Protein AF-A0A2G6NUD9-F1 (afdb_monomer_lite)

Foldseek 3Di:
DDDDDAPDDDDAPDWDWDAQAPPPAIWIQGQCQWTAGPVPRDTPTGDRARFPDWDWDDPPPPRHTWIWTAGDPDGDIWIQNSNVRDIDDDD

Sequence (91 aa):
MKEYTSINDFQASLMRCGDVDGDGRNEIVLNSGKIVDAQTGSVEWEEEALFTYLELLDIDGDGILEVITENGLAGPLKVYDMDYGNEVRFQ

pLDDT: mean 89.08, std 9.68, range [52.16, 98.06]

Structure (mmCIF, N/CA/C/O backbone):
data_AF-A0A2G6NUD9-F1
#
_entry.id   AF-A0A2G6NUD9-F1
#
loop_
_atom_site.group_PDB
_atom_site.id
_atom_site.type_symbol
_atom_site.label_atom_id
_atom_site.label_alt_id
_atom_site.label_comp_id
_atom_site.label_asym_id
_atom_site.label_entity_id
_atom_site.label_seq_id
_atom_site.pdbx_PDB_ins_code
_atom_site.Cartn_x
_atom_site.Cartn_y
_atom_site.Cartn_z
_atom_site.occupancy
_atom_site.B_iso_or_equiv
_atom_site.auth_seq_id
_atom_site.auth_comp_id
_atom_site.auth_asym_id
_atom_site.auth_atom_id
_atom_site.pdbx_PDB_model_num
ATOM 1 N N . MET A 1 1 ? -19.453 20.459 8.050 1.00 78.38 1 MET A N 1
ATOM 2 C CA . MET A 1 1 ? -18.350 19.696 7.435 1.00 78.38 1 MET A CA 1
ATOM 3 C C . MET A 1 1 ? -17.403 19.304 8.553 1.00 78.38 1 MET A C 1
ATOM 5 O O . MET A 1 1 ? -17.180 20.142 9.419 1.00 78.38 1 MET A O 1
ATOM 9 N N . LYS A 1 2 ? -16.949 18.051 8.603 1.00 84.19 2 LYS A N 1
ATOM 10 C CA . LYS A 1 2 ? -15.860 17.637 9.493 1.00 84.19 2 LYS A CA 1
ATOM 11 C C . LYS A 1 2 ? -14.643 17.395 8.616 1.00 84.19 2 LYS A C 1
ATOM 13 O O . LYS A 1 2 ? -14.786 16.791 7.558 1.00 84.19 2 LYS A O 1
ATOM 18 N N . GLU A 1 3 ? -13.508 17.907 9.049 1.00 84.25 3 GLU A N 1
ATOM 19 C CA . GLU A 1 3 ? -12.214 17.681 8.424 1.00 84.25 3 GLU A CA 1
ATOM 20 C C . GLU A 1 3 ? -11.410 16.796 9.369 1.00 84.25 3 GLU A C 1
ATOM 22 O O . GLU A 1 3 ? -11.464 16.980 10.588 1.00 84.25 3 GLU A O 1
ATOM 27 N N . TYR A 1 4 ? -10.737 15.803 8.804 1.00 80.88 4 TYR A N 1
ATOM 28 C CA . TYR A 1 4 ? -9.872 14.890 9.530 1.00 80.88 4 TYR A CA 1
ATOM 29 C C . TYR A 1 4 ? -8.480 15.014 8.927 1.00 80.88 4 TYR A C 1
ATOM 31 O O . TYR A 1 4 ? -8.327 15.027 7.707 1.00 80.88 4 TYR A O 1
ATOM 39 N N . THR A 1 5 ? -7.479 15.120 9.789 1.00 85.38 5 THR A N 1
ATOM 40 C CA . THR A 1 5 ? -6.072 15.182 9.401 1.00 85.38 5 THR A CA 1
ATOM 41 C C . THR A 1 5 ? -5.341 14.122 10.200 1.00 85.38 5 THR A C 1
ATOM 43 O O . THR A 1 5 ? -5.563 13.995 11.406 1.00 85.38 5 THR A O 1
ATOM 46 N N . SER A 1 6 ? -4.489 13.357 9.525 1.00 83.00 6 SER A N 1
ATOM 47 C CA . SER A 1 6 ? -3.583 12.438 10.203 1.00 83.00 6 SER A CA 1
ATOM 48 C C . SER A 1 6 ? -2.687 13.204 11.182 1.00 83.00 6 SER A C 1
ATOM 50 O O . SER A 1 6 ? -2.280 14.334 10.915 1.00 83.00 6 SER A O 1
ATOM 52 N N . ILE A 1 7 ? -2.356 12.578 12.310 1.00 85.94 7 ILE A N 1
ATOM 53 C CA . ILE A 1 7 ? -1.329 13.082 13.235 1.00 85.94 7 ILE A CA 1
ATOM 54 C C . ILE A 1 7 ? 0.095 12.855 12.706 1.00 85.94 7 ILE A C 1
ATOM 56 O O . ILE A 1 7 ? 1.032 13.495 13.177 1.00 85.94 7 ILE A O 1
ATOM 60 N N . ASN A 1 8 ? 0.244 11.938 11.747 1.00 87.50 8 ASN A N 1
ATOM 61 C CA . ASN A 1 8 ? 1.494 11.602 11.082 1.00 87.50 8 ASN A CA 1
ATOM 62 C C . ASN A 1 8 ? 1.531 12.220 9.684 1.00 87.50 8 ASN A C 1
ATOM 64 O O . ASN A 1 8 ? 0.543 12.150 8.945 1.00 87.50 8 ASN A O 1
ATOM 68 N N . ASP A 1 9 ? 2.692 12.742 9.300 1.00 90.38 9 ASP A N 1
ATOM 69 C CA . ASP A 1 9 ? 2.946 13.166 7.929 1.00 90.38 9 ASP A CA 1
ATOM 70 C C . ASP A 1 9 ? 3.272 11.950 7.060 1.00 90.38 9 ASP A C 1
ATOM 72 O O . ASP A 1 9 ? 4.198 11.187 7.346 1.00 90.38 9 ASP A O 1
ATOM 76 N N . PHE A 1 10 ? 2.546 11.805 5.956 1.00 91.69 10 PHE A N 1
ATOM 77 C CA . PHE A 1 10 ? 2.804 10.773 4.962 1.00 91.69 10 PHE A CA 1
ATOM 78 C C . PHE A 1 10 ? 3.299 11.409 3.667 1.00 91.69 10 PHE A C 1
ATOM 80 O O . PHE A 1 10 ? 2.628 12.249 3.070 1.00 91.69 10 PHE A O 1
ATOM 87 N N . GLN A 1 11 ? 4.488 11.005 3.225 1.00 91.38 11 GLN A N 1
ATOM 88 C CA . GLN A 1 11 ? 5.028 11.405 1.930 1.00 91.38 11 GLN A CA 1
ATOM 89 C C . GLN A 1 11 ? 4.590 10.381 0.886 1.00 91.38 11 GLN A C 1
ATOM 91 O O . GLN A 1 11 ? 4.936 9.205 0.991 1.00 91.38 11 GLN A O 1
ATOM 96 N N . ALA A 1 12 ? 3.818 10.820 -0.103 1.00 93.94 12 ALA A N 1
ATOM 97 C CA . ALA A 1 12 ? 3.365 9.991 -1.211 1.00 93.94 12 ALA A CA 1
ATOM 98 C C . ALA A 1 12 ? 3.023 10.871 -2.416 1.00 93.94 12 ALA A C 1
ATOM 100 O O . ALA A 1 12 ? 2.611 12.023 -2.264 1.00 93.94 12 ALA A O 1
ATOM 101 N N . SER A 1 13 ? 3.182 10.323 -3.616 1.00 94.69 13 SER A N 1
ATOM 102 C CA . SER A 1 13 ? 2.744 10.957 -4.866 1.00 94.69 13 SER A CA 1
ATOM 103 C C . SER A 1 13 ? 1.564 10.233 -5.511 1.00 94.69 13 SER A C 1
ATOM 105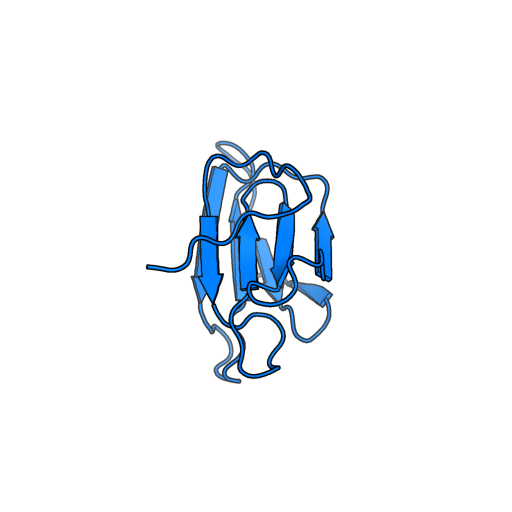 O O . SER A 1 13 ? 0.907 10.802 -6.382 1.00 94.69 13 SER A O 1
ATOM 107 N N . LEU A 1 14 ? 1.279 9.003 -5.077 1.00 95.88 14 LEU A N 1
ATOM 108 C CA . LEU A 1 14 ? 0.139 8.204 -5.506 1.00 95.88 14 LEU A CA 1
ATOM 109 C C . LEU A 1 14 ? -0.515 7.553 -4.286 1.00 95.88 14 LEU A C 1
ATOM 111 O O . LEU A 1 14 ? 0.169 7.129 -3.353 1.00 95.88 14 LEU A O 1
ATOM 115 N N . MET A 1 15 ? -1.842 7.456 -4.334 1.00 96.81 15 MET A N 1
ATOM 116 C CA . MET A 1 15 ? -2.648 6.781 -3.322 1.00 96.81 15 MET A CA 1
ATOM 117 C C . MET A 1 15 ? -3.755 5.942 -3.967 1.00 96.81 15 MET A C 1
ATOM 119 O O . MET A 1 15 ? -4.242 6.267 -5.059 1.00 96.81 15 MET A O 1
ATOM 123 N N . ARG A 1 16 ? -4.160 4.882 -3.270 1.00 98.06 16 ARG A N 1
ATOM 124 C CA . ARG A 1 16 ? -5.377 4.099 -3.516 1.00 98.06 16 ARG A CA 1
ATOM 125 C C . ARG A 1 16 ? -6.108 3.867 -2.195 1.00 98.06 16 ARG A C 1
ATOM 127 O O . ARG A 1 16 ? -5.516 4.035 -1.131 1.00 98.06 16 ARG A O 1
ATOM 134 N N . CYS A 1 17 ? -7.391 3.531 -2.279 1.00 97.69 17 CYS A N 1
ATOM 135 C CA . CYS A 1 17 ? -8.209 3.224 -1.112 1.00 97.69 17 CYS A CA 1
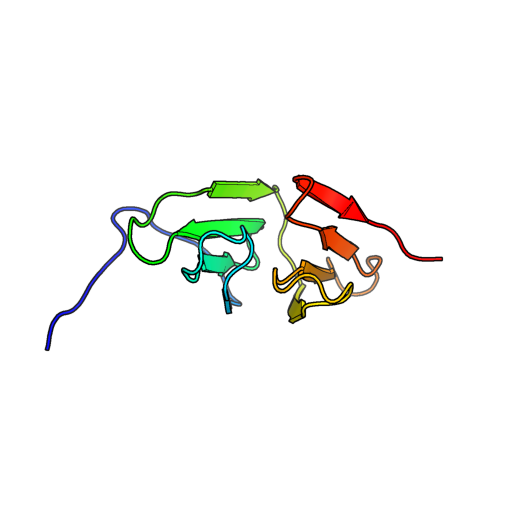ATOM 136 C C . CYS A 1 17 ? -9.045 1.977 -1.366 1.00 97.69 17 CYS A C 1
ATOM 138 O O . CYS A 1 17 ? -9.655 1.874 -2.434 1.00 97.69 17 CYS A O 1
ATOM 140 N N . GLY A 1 18 ? -9.109 1.094 -0.379 1.00 97.62 18 GLY A N 1
ATOM 141 C CA . GLY A 1 18 ? -9.866 -0.148 -0.439 1.00 97.62 18 GLY A CA 1
ATOM 142 C C . GLY A 1 18 ? -9.548 -1.034 0.759 1.00 97.62 18 GLY A C 1
ATOM 143 O O . GLY A 1 18 ? -8.568 -0.760 1.443 1.00 97.62 18 GLY A O 1
ATOM 144 N N . ASP A 1 19 ? -10.405 -2.021 0.993 1.00 96.75 19 ASP A N 1
ATOM 145 C CA . ASP A 1 19 ? -10.243 -3.045 2.027 1.00 96.75 19 ASP A CA 1
ATOM 146 C C . ASP A 1 19 ? -9.155 -4.025 1.588 1.00 96.75 19 ASP A C 1
ATOM 148 O O . ASP A 1 19 ? -9.349 -4.791 0.639 1.00 96.75 19 ASP A O 1
ATOM 152 N N . VAL A 1 20 ? -7.979 -3.904 2.194 1.00 96.06 20 VAL A N 1
ATOM 153 C CA . VAL A 1 20 ? -6.811 -4.734 1.879 1.00 96.06 20 VAL A CA 1
ATOM 154 C C . VAL A 1 20 ? -6.456 -5.674 3.023 1.00 96.06 20 VAL A C 1
ATOM 156 O O . VAL A 1 20 ? -5.521 -6.443 2.871 1.00 96.06 20 VAL A O 1
ATOM 159 N N . ASP A 1 21 ? -7.140 -5.623 4.165 1.00 93.38 21 ASP A N 1
ATOM 160 C CA . ASP A 1 21 ? -6.883 -6.526 5.296 1.00 93.38 21 ASP A CA 1
ATOM 161 C C . ASP A 1 21 ? -8.091 -7.407 5.675 1.00 93.38 21 ASP A C 1
ATOM 163 O O . ASP A 1 21 ? -7.982 -8.288 6.537 1.00 93.38 21 ASP A O 1
ATOM 167 N N . GLY A 1 22 ? -9.227 -7.211 5.003 1.00 93.69 22 GLY A N 1
ATOM 168 C CA . GLY A 1 22 ? -10.437 -8.012 5.122 1.00 93.69 22 GLY A CA 1
ATOM 169 C C . GLY A 1 22 ? -11.303 -7.675 6.333 1.00 93.69 22 GLY A C 1
ATOM 170 O O . GLY A 1 22 ? -12.193 -8.464 6.684 1.00 93.69 22 GLY A O 1
ATOM 171 N N . ASP A 1 23 ? -11.075 -6.546 7.011 1.00 93.94 23 ASP A N 1
ATOM 172 C CA . ASP A 1 23 ? -11.850 -6.161 8.196 1.00 93.94 23 ASP A CA 1
ATOM 173 C C . ASP A 1 23 ? -13.205 -5.486 7.866 1.00 93.94 23 ASP A C 1
ATOM 175 O O . ASP A 1 23 ? -14.041 -5.249 8.758 1.00 93.94 23 ASP A O 1
ATOM 179 N N . GLY A 1 24 ? -13.472 -5.232 6.579 1.00 94.62 24 GLY A N 1
ATOM 180 C CA . GLY A 1 24 ? -14.671 -4.565 6.079 1.00 94.62 24 GLY A CA 1
ATOM 181 C C . GLY A 1 24 ? -14.583 -3.036 6.079 1.00 94.62 24 GLY A C 1
ATOM 182 O O . GLY A 1 24 ? -15.607 -2.362 5.875 1.00 94.62 24 GLY A O 1
ATOM 183 N N . ARG A 1 25 ? -13.412 -2.466 6.360 1.00 94.88 25 ARG A N 1
ATOM 184 C CA . ARG A 1 25 ? -13.098 -1.036 6.276 1.00 94.88 25 ARG A CA 1
ATOM 185 C C . ARG A 1 25 ? -12.055 -0.833 5.189 1.00 94.88 25 ARG A C 1
ATOM 187 O O . ARG A 1 25 ? -11.565 -1.770 4.598 1.00 94.88 25 ARG A O 1
ATOM 194 N N . ASN A 1 26 ? -11.856 0.428 4.823 1.00 96.69 26 ASN A N 1
ATOM 195 C CA . ASN A 1 26 ? -10.904 0.759 3.776 1.00 96.69 26 ASN A CA 1
ATOM 196 C C . ASN A 1 26 ? -9.638 1.322 4.397 1.00 96.69 26 ASN A C 1
ATOM 198 O O . ASN A 1 26 ? -9.708 2.229 5.236 1.00 96.69 26 ASN A O 1
ATOM 202 N N . GLU A 1 27 ? -8.520 0.955 3.796 1.00 97.44 27 GLU A N 1
ATOM 203 C CA . GLU A 1 27 ? -7.215 1.504 4.104 1.00 97.44 27 GLU A CA 1
ATOM 204 C C . GLU A 1 27 ? -6.829 2.527 3.032 1.00 97.44 27 GLU A C 1
ATOM 206 O O . GLU A 1 27 ? -7.418 2.636 1.949 1.00 97.44 27 GLU A O 1
ATOM 211 N N . ILE A 1 28 ? -5.815 3.326 3.343 1.00 97.25 28 ILE A N 1
ATOM 212 C CA . ILE A 1 28 ? -5.127 4.212 2.417 1.00 97.25 28 ILE A CA 1
ATOM 213 C C . ILE A 1 28 ? -3.785 3.569 2.092 1.00 97.25 28 ILE A C 1
ATOM 215 O O . ILE A 1 28 ? -2.885 3.522 2.930 1.00 97.25 28 ILE A O 1
ATOM 219 N N . VAL A 1 29 ? -3.635 3.127 0.848 1.00 97.56 29 VAL A N 1
ATOM 220 C CA . VAL A 1 29 ? -2.397 2.539 0.336 1.00 97.56 29 VAL A CA 1
ATOM 221 C C . VAL A 1 29 ? -1.598 3.620 -0.374 1.00 97.56 29 VAL A C 1
ATOM 223 O O . VAL A 1 29 ? -2.089 4.268 -1.304 1.00 97.56 29 VAL A O 1
ATOM 226 N N . LEU A 1 30 ? -0.364 3.832 0.070 1.00 97.12 30 LEU A N 1
ATOM 227 C CA . LEU A 1 30 ? 0.524 4.875 -0.424 1.00 97.12 30 LEU A CA 1
ATOM 228 C C . LEU A 1 30 ? 1.670 4.273 -1.221 1.00 97.12 30 LEU A C 1
ATOM 230 O O . LEU A 1 30 ? 2.254 3.257 -0.846 1.00 97.12 30 LEU A O 1
ATOM 234 N N . ASN A 1 31 ? 2.083 4.955 -2.289 1.00 95.56 31 ASN A N 1
ATOM 235 C CA . ASN A 1 31 ? 3.213 4.476 -3.080 1.00 95.56 31 ASN A CA 1
ATOM 236 C C . ASN A 1 31 ? 4.570 4.561 -2.375 1.00 95.56 31 ASN A C 1
ATOM 238 O O . ASN A 1 31 ? 5.548 4.075 -2.924 1.00 95.56 31 ASN A O 1
ATOM 242 N N . SER A 1 32 ? 4.636 5.145 -1.180 1.00 94.88 32 SER A N 1
ATOM 243 C CA . SER A 1 32 ? 5.787 5.045 -0.278 1.00 94.88 32 SER A CA 1
ATOM 244 C C . SER A 1 32 ? 5.881 3.706 0.460 1.00 94.88 32 SER A C 1
ATOM 246 O O . SER A 1 32 ? 6.723 3.570 1.341 1.00 94.88 32 SER A O 1
ATOM 248 N N . GLY A 1 33 ? 5.007 2.746 0.139 1.00 93.88 33 GLY A N 1
ATOM 249 C CA . GLY A 1 33 ? 4.995 1.418 0.745 1.00 93.88 33 GLY A CA 1
ATOM 250 C C . GLY A 1 33 ? 4.224 1.333 2.057 1.00 93.88 33 GLY A C 1
ATOM 251 O O . GLY A 1 33 ? 4.257 0.290 2.690 1.00 93.88 33 GLY A O 1
ATOM 252 N N . LYS A 1 34 ? 3.527 2.396 2.476 1.00 95.38 34 LYS A N 1
ATOM 253 C CA . LYS A 1 34 ? 2.712 2.406 3.700 1.00 95.38 34 LYS A CA 1
ATOM 254 C C . LYS A 1 34 ? 1.246 2.103 3.403 1.00 95.38 34 LYS A C 1
ATOM 256 O O . LYS A 1 34 ? 0.683 2.669 2.464 1.00 95.38 34 LYS A O 1
ATOM 261 N N . ILE A 1 35 ? 0.632 1.297 4.262 1.00 95.94 35 ILE A N 1
ATOM 262 C CA . ILE A 1 35 ? -0.816 1.061 4.323 1.00 95.94 35 ILE A CA 1
ATOM 263 C C . ILE A 1 35 ? -1.320 1.610 5.656 1.00 95.94 35 ILE A C 1
ATOM 265 O O . ILE A 1 35 ? -0.726 1.348 6.705 1.00 95.94 35 ILE A O 1
ATOM 269 N N . VAL A 1 36 ? -2.356 2.445 5.594 1.00 96.06 36 VAL A N 1
ATOM 270 C CA . VAL A 1 36 ? -2.857 3.216 6.735 1.00 96.06 36 VAL A CA 1
ATOM 271 C C . VAL A 1 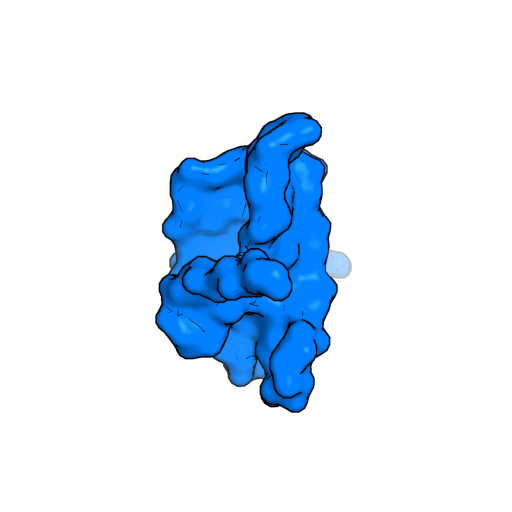36 ? -4.355 2.997 6.900 1.00 96.06 36 VAL A C 1
ATOM 273 O O . VAL A 1 36 ? -5.109 3.335 5.993 1.00 96.06 36 VAL A O 1
ATOM 276 N N . ASP A 1 37 ? -4.792 2.562 8.076 1.00 94.56 37 ASP A N 1
ATOM 277 C CA . ASP A 1 37 ? -6.210 2.498 8.446 1.00 94.56 37 ASP A CA 1
ATOM 278 C C . ASP A 1 37 ? -6.855 3.885 8.265 1.00 94.56 37 ASP A C 1
ATOM 280 O O . ASP A 1 37 ? -6.435 4.873 8.886 1.00 94.56 37 ASP A O 1
ATOM 284 N N . ALA A 1 38 ? -7.889 3.995 7.424 1.00 93.06 38 ALA A N 1
ATOM 285 C CA . ALA A 1 38 ? -8.495 5.293 7.121 1.00 93.06 38 ALA A CA 1
ATOM 286 C C . ALA A 1 38 ? -9.312 5.883 8.287 1.00 93.06 38 ALA A C 1
ATOM 288 O O . ALA A 1 38 ? -9.607 7.083 8.301 1.00 93.06 38 ALA A O 1
ATOM 289 N N . GLN A 1 39 ? -9.712 5.063 9.257 1.00 90.69 39 GLN A N 1
ATOM 290 C CA . GLN A 1 39 ? -10.479 5.462 10.430 1.00 90.69 39 GLN A CA 1
ATOM 291 C C . GLN A 1 39 ? -9.583 5.831 11.615 1.00 90.69 39 GLN A C 1
ATOM 293 O O . GLN A 1 39 ? -9.883 6.807 12.313 1.00 90.69 39 GLN A O 1
ATOM 298 N N . THR A 1 40 ? -8.521 5.065 11.865 1.00 91.00 40 THR A N 1
ATOM 299 C CA . THR A 1 40 ? -7.629 5.276 13.015 1.00 91.00 40 THR A CA 1
ATOM 300 C C . THR A 1 40 ? -6.373 6.070 12.662 1.00 91.00 40 THR A C 1
ATOM 302 O O . THR A 1 40 ? -5.82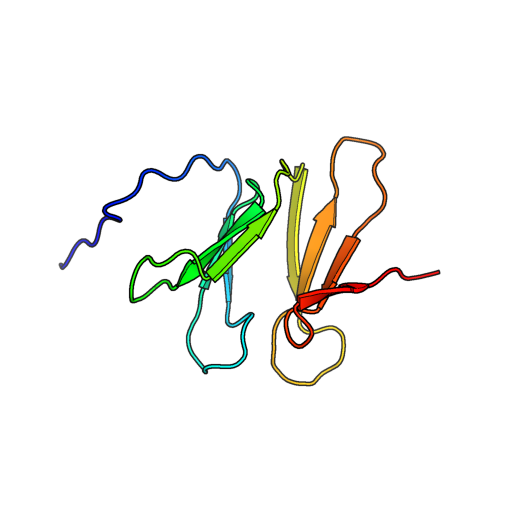4 6.748 13.532 1.00 91.00 40 THR A O 1
ATOM 305 N N . GLY A 1 41 ? -5.937 6.048 11.399 1.00 91.50 41 GLY A N 1
ATOM 306 C CA . GLY A 1 41 ? -4.679 6.651 10.949 1.00 91.50 41 GLY A CA 1
ATOM 307 C C . GLY A 1 41 ? -3.433 5.854 11.353 1.00 91.50 41 GLY A C 1
ATOM 308 O O . GLY A 1 41 ? -2.314 6.368 11.248 1.00 91.50 41 GLY A O 1
ATOM 309 N N . SER A 1 42 ? -3.621 4.632 11.856 1.00 91.94 42 SER A N 1
ATOM 310 C CA . SER A 1 42 ? -2.551 3.700 12.212 1.00 91.94 42 SER A CA 1
ATOM 311 C C . SER A 1 42 ? -1.895 3.142 10.954 1.00 91.94 42 SER A C 1
ATOM 313 O O . SER A 1 42 ? -2.581 2.853 9.984 1.00 91.94 42 SER A O 1
ATOM 315 N N . VAL A 1 43 ? -0.570 2.978 10.966 1.00 94.19 43 VAL A N 1
ATOM 316 C CA . VAL A 1 43 ? 0.123 2.225 9.908 1.00 94.19 43 VAL A CA 1
ATOM 317 C C . VAL A 1 43 ? 0.002 0.742 10.231 1.00 94.19 43 VAL A C 1
ATOM 319 O O . VAL A 1 43 ? 0.437 0.321 11.304 1.00 94.19 43 VAL A O 1
ATOM 322 N N . GLU A 1 44 ? -0.563 -0.025 9.309 1.00 92.69 44 GLU A N 1
ATOM 323 C CA . GLU A 1 44 ? -0.807 -1.465 9.475 1.00 92.69 44 GLU A CA 1
ATOM 324 C C . GLU A 1 44 ? 0.244 -2.305 8.757 1.00 92.69 44 GLU A C 1
ATOM 326 O O . GLU A 1 44 ? 0.603 -3.390 9.215 1.00 92.69 44 GLU A O 1
ATOM 331 N N . TRP A 1 45 ? 0.819 -1.756 7.686 1.00 93.38 45 TRP A N 1
ATOM 332 C CA . TRP A 1 45 ? 1.903 -2.380 6.943 1.00 93.38 45 TRP A CA 1
ATOM 333 C C . TRP A 1 45 ? 2.849 -1.337 6.342 1.00 93.38 45 TRP A C 1
ATOM 335 O O . TRP A 1 45 ? 2.447 -0.215 6.011 1.00 93.38 45 TRP A O 1
ATOM 345 N N . GLU A 1 46 ? 4.123 -1.706 6.212 1.00 92.81 46 GLU A N 1
ATOM 346 C CA . GLU A 1 46 ? 5.158 -0.862 5.622 1.00 92.81 46 GLU A CA 1
ATOM 347 C C . GLU A 1 46 ? 6.242 -1.690 4.917 1.00 92.81 46 GLU A C 1
ATOM 349 O O . GLU A 1 46 ? 6.808 -2.617 5.497 1.00 92.81 46 GLU A O 1
ATOM 354 N N . GLU A 1 47 ? 6.594 -1.279 3.699 1.00 89.00 47 GLU A N 1
ATOM 355 C CA . GLU A 1 47 ? 7.817 -1.675 2.996 1.00 89.00 47 GLU A CA 1
ATOM 356 C C . GLU A 1 47 ? 8.628 -0.432 2.615 1.00 89.00 47 GLU A C 1
ATOM 358 O O . GLU A 1 47 ? 8.077 0.585 2.195 1.00 89.00 47 GLU A O 1
ATOM 363 N N . GLU A 1 48 ? 9.957 -0.512 2.706 1.00 85.06 48 GLU A N 1
ATOM 364 C CA . GLU A 1 48 ? 10.844 0.542 2.203 1.00 85.06 48 GLU A CA 1
ATOM 365 C C . GLU A 1 48 ? 10.892 0.526 0.663 1.00 85.06 48 GLU A C 1
ATOM 367 O O . GLU A 1 48 ? 11.828 0.010 0.046 1.00 85.06 48 GLU A O 1
ATOM 372 N N . ALA A 1 49 ? 9.875 1.104 0.025 1.00 83.12 49 ALA A N 1
ATOM 373 C CA . ALA A 1 49 ? 9.769 1.196 -1.426 1.00 83.12 49 ALA A CA 1
ATOM 374 C C . ALA A 1 49 ? 9.149 2.524 -1.884 1.00 83.12 49 ALA A C 1
ATOM 376 O O . ALA A 1 49 ? 8.416 3.185 -1.156 1.00 83.12 49 ALA A O 1
ATOM 377 N N . LEU A 1 50 ? 9.441 2.919 -3.127 1.00 89.19 50 LEU A N 1
ATOM 378 C CA . LEU A 1 50 ? 8.734 4.005 -3.803 1.00 89.19 50 LEU A CA 1
ATOM 379 C C . LEU A 1 50 ? 8.197 3.500 -5.139 1.00 89.19 50 LEU A C 1
ATOM 381 O O . LEU A 1 50 ? 8.903 3.475 -6.149 1.00 89.19 50 LEU A O 1
ATOM 385 N N . PHE A 1 51 ? 6.942 3.071 -5.133 1.00 92.12 51 PHE A N 1
ATOM 386 C CA . PHE A 1 51 ? 6.297 2.503 -6.304 1.00 92.12 51 PHE A CA 1
ATOM 387 C C . PHE A 1 51 ? 5.993 3.592 -7.338 1.00 92.12 51 PHE A C 1
ATOM 389 O O . PHE A 1 51 ? 5.511 4.685 -7.021 1.00 92.12 51 PHE A O 1
ATOM 396 N N . THR A 1 52 ? 6.298 3.292 -8.600 1.00 93.50 52 THR A N 1
ATOM 397 C CA . THR A 1 52 ? 5.977 4.163 -9.741 1.00 93.50 52 THR A CA 1
ATOM 398 C C . THR A 1 52 ? 4.548 3.923 -10.224 1.00 93.50 52 THR A C 1
ATOM 400 O O . THR A 1 52 ? 3.892 4.860 -10.674 1.00 93.50 52 THR A O 1
ATOM 403 N N .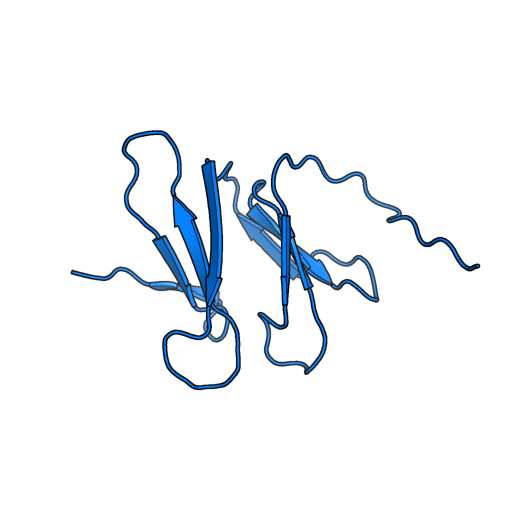 TYR A 1 53 ? 4.051 2.696 -10.055 1.00 92.75 53 TYR A N 1
ATOM 404 C CA . TYR A 1 53 ? 2.660 2.318 -10.283 1.00 92.75 53 TYR A CA 1
ATOM 405 C C . TYR A 1 53 ? 2.085 1.651 -9.035 1.00 92.75 53 TYR A C 1
ATOM 407 O O . TYR A 1 53 ? 2.799 0.949 -8.320 1.00 92.75 53 TYR A O 1
ATOM 415 N N . LEU A 1 54 ? 0.805 1.912 -8.782 1.00 95.56 54 LEU A N 1
ATOM 416 C CA . LEU A 1 54 ? 0.047 1.405 -7.644 1.00 95.56 54 LEU A CA 1
ATOM 417 C C . LEU A 1 54 ? -1.410 1.216 -8.073 1.00 95.56 54 LEU A C 1
ATOM 419 O O . LEU A 1 54 ? -2.035 2.190 -8.502 1.00 95.56 54 LEU A O 1
ATOM 423 N N . GLU A 1 55 ? -1.938 0.005 -7.926 1.00 96.88 55 GLU A N 1
ATOM 424 C CA . GLU A 1 55 ? -3.346 -0.333 -8.154 1.00 96.88 55 GLU A CA 1
ATOM 425 C C . GLU A 1 55 ? -3.825 -1.361 -7.121 1.00 96.88 55 GLU A C 1
ATOM 427 O O . GLU A 1 55 ? -3.000 -2.052 -6.527 1.00 96.88 55 GLU A O 1
ATOM 432 N N . LEU A 1 56 ? -5.142 -1.441 -6.910 1.00 97.19 56 LEU A N 1
ATOM 433 C CA . LEU A 1 56 ? -5.777 -2.438 -6.045 1.00 97.19 56 LEU A CA 1
ATOM 434 C C . LEU A 1 56 ? -6.752 -3.277 -6.867 1.00 97.19 56 LEU A C 1
ATOM 436 O O . LEU A 1 56 ? -7.534 -2.718 -7.645 1.00 97.19 56 LEU A O 1
ATOM 440 N N . LEU A 1 57 ? -6.707 -4.593 -6.706 1.00 96.44 57 LEU A N 1
ATOM 441 C CA . LEU A 1 57 ? -7.609 -5.516 -7.386 1.00 96.44 57 LEU A CA 1
ATOM 442 C C . LEU A 1 57 ? -7.675 -6.816 -6.599 1.00 96.44 57 LEU A C 1
ATOM 444 O O . LEU A 1 57 ? -6.619 -7.355 -6.325 1.00 96.44 57 LEU A O 1
ATOM 448 N N . ASP A 1 58 ? -8.891 -7.298 -6.351 1.00 95.62 58 ASP A N 1
ATOM 449 C CA . ASP A 1 58 ? -9.183 -8.655 -5.875 1.00 95.62 58 ASP A CA 1
ATOM 450 C C . ASP A 1 58 ? -8.908 -9.643 -7.025 1.00 95.62 58 ASP A C 1
ATOM 452 O O . ASP A 1 58 ? -9.663 -9.713 -8.008 1.00 95.62 58 ASP A O 1
ATOM 456 N N . ILE A 1 59 ? -7.747 -10.293 -6.979 1.00 93.94 59 ILE A N 1
ATOM 457 C CA . ILE A 1 59 ? -7.230 -11.176 -8.029 1.00 93.94 59 ILE A CA 1
ATOM 458 C C . ILE A 1 59 ? -7.719 -12.607 -7.826 1.00 93.94 59 ILE A C 1
ATOM 460 O O . ILE A 1 59 ? -7.985 -13.298 -8.821 1.00 93.94 59 ILE A O 1
ATOM 464 N N . ASP A 1 60 ? -7.808 -13.066 -6.581 1.00 91.88 60 ASP A N 1
ATOM 465 C CA . ASP A 1 60 ? -8.118 -14.456 -6.261 1.00 91.88 60 ASP A CA 1
ATOM 466 C C . ASP A 1 60 ? -9.601 -14.713 -5.911 1.00 91.88 60 ASP A C 1
ATOM 468 O O . ASP A 1 60 ? -10.062 -15.861 -5.974 1.00 91.88 60 ASP A O 1
ATOM 472 N N . GLY A 1 61 ? -10.386 -13.650 -5.725 1.00 94.50 61 GLY A N 1
ATOM 473 C CA . GLY A 1 61 ? -11.834 -13.671 -5.565 1.00 94.50 61 GLY A CA 1
ATOM 474 C C . GLY A 1 61 ? -12.303 -13.897 -4.132 1.00 94.50 61 GLY A C 1
ATOM 475 O O . GLY A 1 61 ? -13.439 -14.363 -3.950 1.00 94.50 61 GLY A O 1
ATOM 476 N N . ASP A 1 62 ? -11.459 -13.644 -3.135 1.00 92.62 62 ASP A N 1
ATOM 477 C CA . ASP A 1 62 ? -11.791 -13.835 -1.725 1.00 92.62 62 ASP A CA 1
ATOM 478 C C . ASP A 1 62 ? -12.489 -12.610 -1.085 1.00 92.62 62 ASP A C 1
ATOM 480 O O . ASP A 1 62 ? -13.180 -12.741 -0.066 1.00 92.62 62 ASP A O 1
ATOM 484 N N . GLY A 1 63 ? -12.441 -11.462 -1.769 1.00 93.75 63 GLY A N 1
ATOM 485 C CA . GLY A 1 63 ? -13.054 -10.202 -1.359 1.00 93.75 63 GLY A CA 1
ATOM 486 C C . GLY A 1 63 ? -12.109 -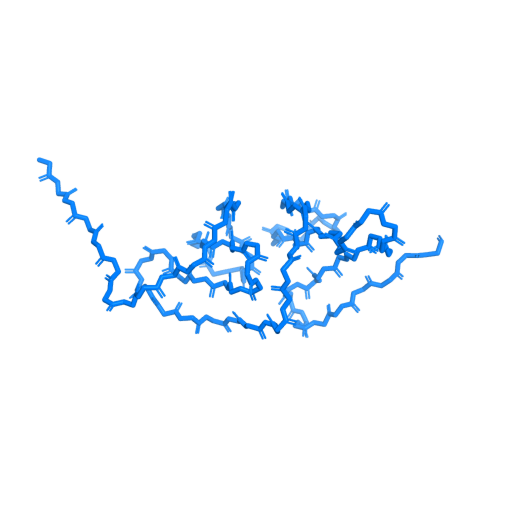9.231 -0.648 1.00 93.75 63 GLY A C 1
ATOM 487 O O . GLY A 1 63 ? -12.573 -8.150 -0.275 1.00 93.75 63 GLY A O 1
ATOM 488 N N . ILE A 1 64 ? -10.833 -9.583 -0.497 1.00 94.44 64 ILE A N 1
ATOM 489 C CA . ILE A 1 64 ? -9.747 -8.737 -0.005 1.00 94.44 64 ILE A CA 1
ATOM 490 C C . ILE A 1 64 ? -8.957 -8.236 -1.221 1.00 94.44 64 ILE A C 1
ATOM 492 O O . ILE A 1 64 ? -8.723 -8.953 -2.188 1.00 94.44 64 ILE A O 1
ATOM 496 N N . LEU A 1 65 ? -8.610 -6.948 -1.250 1.00 96.81 65 LEU A N 1
ATOM 497 C CA . LEU A 1 65 ? -7.901 -6.376 -2.396 1.00 96.81 65 LEU A CA 1
ATOM 498 C C . LEU A 1 65 ? -6.387 -6.588 -2.281 1.00 96.81 65 LEU A C 1
ATOM 500 O O . LEU A 1 65 ? -5.761 -6.089 -1.344 1.00 96.81 65 LEU A O 1
ATOM 504 N N . GLU A 1 66 ? -5.756 -7.168 -3.304 1.00 95.62 66 GLU A N 1
ATOM 505 C CA . GLU A 1 66 ? -4.296 -7.201 -3.387 1.00 95.62 66 GLU A CA 1
ATOM 506 C C . GLU A 1 66 ? -3.689 -5.883 -3.878 1.00 95.62 66 GLU A C 1
ATOM 508 O O . GLU A 1 66 ? -4.258 -5.136 -4.687 1.00 95.62 66 GLU A O 1
ATOM 513 N N . VAL A 1 67 ? -2.456 -5.619 -3.430 1.00 95.31 67 VAL A N 1
ATOM 514 C CA . VAL A 1 67 ? -1.697 -4.427 -3.820 1.00 95.31 67 VAL A CA 1
ATOM 515 C C . VAL A 1 67 ? -0.792 -4.746 -5.004 1.00 95.31 67 VAL A C 1
ATOM 517 O O . VAL A 1 67 ? 0.191 -5.475 -4.882 1.00 95.31 67 VAL A O 1
ATOM 520 N N . ILE A 1 68 ? -1.082 -4.149 -6.158 1.00 94.81 68 ILE A N 1
ATOM 521 C CA . ILE A 1 68 ? -0.302 -4.313 -7.387 1.00 94.81 68 ILE A CA 1
ATOM 522 C C . ILE A 1 68 ? 0.658 -3.137 -7.531 1.00 94.81 68 ILE A C 1
ATOM 524 O O . ILE A 1 68 ? 0.235 -1.977 -7.583 1.00 94.81 68 ILE A O 1
ATOM 528 N N . THR A 1 69 ? 1.955 -3.420 -7.646 1.00 93.81 69 THR A N 1
ATOM 529 C CA . THR A 1 69 ? 2.985 -2.381 -7.737 1.00 93.81 69 THR A CA 1
ATOM 530 C C . THR A 1 69 ? 4.036 -2.665 -8.799 1.00 93.81 69 THR A C 1
ATOM 532 O O . THR A 1 69 ? 4.279 -3.798 -9.212 1.00 93.81 69 THR A O 1
ATOM 535 N N . GLU A 1 70 ? 4.703 -1.601 -9.232 1.00 92.00 70 GLU A N 1
ATOM 536 C CA . GLU A 1 70 ? 5.928 -1.675 -10.025 1.00 92.00 70 GLU A CA 1
ATOM 537 C C . GLU A 1 70 ? 6.907 -0.617 -9.502 1.00 92.00 70 GLU A C 1
ATOM 539 O O . GLU A 1 70 ? 6.534 0.538 -9.252 1.00 92.00 70 GLU A O 1
ATOM 544 N N . ASN A 1 71 ? 8.172 -1.005 -9.323 1.00 86.50 71 ASN A N 1
ATOM 545 C CA . ASN A 1 71 ? 9.232 -0.116 -8.851 1.00 86.50 71 ASN A CA 1
ATOM 546 C C . ASN A 1 71 ? 10.195 0.247 -9.995 1.00 86.50 71 ASN A C 1
ATOM 548 O O . ASN A 1 71 ? 10.958 -0.594 -10.473 1.00 86.50 71 ASN A O 1
ATOM 552 N N . GLY A 1 72 ? 10.184 1.519 -10.404 1.00 79.44 72 GLY A N 1
ATOM 553 C CA . GLY A 1 72 ? 11.032 2.046 -11.473 1.00 79.44 72 GLY A CA 1
ATOM 554 C C . GLY A 1 72 ? 10.538 1.688 -12.877 1.00 79.44 72 GLY A C 1
ATOM 555 O O . GLY A 1 72 ? 9.525 1.032 -13.047 1.00 79.44 72 GLY A O 1
ATOM 556 N N . LEU A 1 73 ? 11.270 2.131 -13.906 1.00 69.44 73 LEU A N 1
ATOM 557 C CA . LEU A 1 73 ? 10.873 1.990 -15.321 1.00 69.44 73 LEU A CA 1
ATOM 558 C C . LEU A 1 73 ? 11.054 0.571 -15.907 1.00 69.44 73 LEU A C 1
ATOM 560 O O . LEU A 1 73 ? 10.787 0.370 -17.090 1.00 69.44 73 LEU A O 1
ATOM 564 N N . ALA A 1 74 ? 11.612 -0.369 -15.138 1.00 73.88 74 ALA A N 1
ATOM 565 C CA . ALA A 1 74 ? 11.933 -1.727 -15.595 1.00 73.88 74 ALA A CA 1
ATOM 566 C C . ALA A 1 74 ? 11.930 -2.765 -14.454 1.00 73.88 74 ALA A C 1
ATOM 568 O O . ALA A 1 74 ? 12.572 -3.813 -14.567 1.00 73.88 74 ALA A O 1
ATOM 569 N N . GLY A 1 75 ? 11.286 -2.452 -13.325 1.00 80.25 75 GLY A N 1
ATOM 570 C CA . GLY A 1 75 ? 11.124 -3.409 -12.234 1.00 80.25 75 GLY A CA 1
ATOM 571 C C . GLY A 1 75 ? 10.099 -4.483 -12.599 1.00 80.25 75 GLY A C 1
ATOM 572 O O . GLY A 1 75 ? 9.265 -4.262 -13.476 1.00 80.25 75 GLY A O 1
ATOM 573 N N . PRO A 1 76 ? 10.139 -5.663 -11.961 1.00 86.50 76 PRO A N 1
ATOM 574 C CA . PRO A 1 76 ? 9.047 -6.610 -12.113 1.00 86.50 76 PRO A CA 1
ATOM 575 C C . PRO A 1 76 ? 7.758 -6.015 -11.535 1.00 86.50 76 PRO A C 1
ATOM 577 O O . PRO A 1 76 ? 7.794 -5.309 -10.523 1.00 86.50 76 PRO A O 1
ATOM 580 N N . LEU A 1 77 ? 6.630 -6.364 -12.153 1.00 89.25 77 LEU A N 1
ATOM 581 C CA . LEU A 1 77 ? 5.328 -6.256 -11.508 1.00 89.25 77 LEU A CA 1
ATOM 582 C C . LEU A 1 77 ? 5.348 -7.133 -10.251 1.00 89.25 77 LEU A C 1
ATOM 584 O O . LEU A 1 77 ? 5.744 -8.301 -10.315 1.00 89.25 77 LEU A O 1
ATOM 588 N N . LYS A 1 78 ? 4.925 -6.569 -9.128 1.00 90.62 78 LYS A N 1
ATOM 589 C CA . LYS A 1 78 ? 4.723 -7.285 -7.874 1.00 90.62 78 LYS A CA 1
ATOM 590 C C . LYS A 1 78 ? 3.264 -7.213 -7.477 1.00 90.62 78 LYS A C 1
ATOM 592 O O . LYS A 1 78 ? 2.600 -6.209 -7.732 1.00 90.62 78 LYS A O 1
ATOM 597 N N . VAL A 1 79 ? 2.801 -8.265 -6.824 1.00 92.44 79 VAL A N 1
ATOM 598 C CA . VAL A 1 79 ? 1.496 -8.290 -6.178 1.00 92.44 79 VAL A CA 1
ATOM 599 C C . VAL A 1 79 ? 1.697 -8.748 -4.750 1.00 92.44 79 VAL A C 1
ATOM 601 O O . VAL A 1 79 ? 2.394 -9.733 -4.496 1.00 92.44 79 VAL A O 1
ATOM 604 N N . TYR A 1 80 ? 1.138 -7.981 -3.830 1.00 91.38 80 TYR A N 1
ATOM 605 C CA . TYR A 1 80 ? 1.137 -8.289 -2.415 1.00 91.38 80 TYR A CA 1
ATOM 606 C C . TYR A 1 80 ? -0.243 -8.809 -2.079 1.00 91.38 80 TYR A C 1
ATOM 608 O O . TYR A 1 80 ? -1.222 -8.066 -2.143 1.00 91.38 80 TYR A O 1
ATOM 616 N N . ASP A 1 81 ? -0.266 -10.096 -1.774 1.00 90.25 81 ASP A N 1
ATOM 617 C CA . ASP A 1 81 ? -1.407 -10.757 -1.180 1.00 90.25 81 ASP A CA 1
ATOM 618 C C . ASP A 1 81 ? -1.369 -10.426 0.315 1.00 90.25 81 ASP A C 1
ATOM 620 O O . ASP A 1 81 ? -0.422 -10.764 1.049 1.00 90.25 81 ASP A O 1
ATOM 624 N N . MET A 1 82 ? -2.353 -9.634 0.717 1.00 84.81 82 MET A N 1
ATOM 625 C CA . MET A 1 82 ? -2.387 -9.023 2.032 1.00 84.81 82 MET A CA 1
ATOM 626 C C . MET A 1 82 ? -2.966 -9.962 3.093 1.00 84.81 82 MET A C 1
ATOM 628 O O . MET A 1 82 ? -2.662 -9.777 4.272 1.00 84.81 82 MET A O 1
ATOM 632 N N . ASP A 1 83 ? -3.633 -11.043 2.688 1.00 79.56 83 ASP A N 1
ATOM 633 C CA . ASP A 1 83 ? -4.170 -12.074 3.581 1.00 79.56 83 ASP A CA 1
ATOM 634 C C . ASP A 1 83 ? -3.049 -12.784 4.335 1.00 79.56 83 ASP A C 1
ATOM 636 O O . ASP A 1 83 ? -3.145 -13.116 5.522 1.00 79.56 83 ASP A O 1
ATOM 640 N N . TYR A 1 84 ? -1.948 -13.031 3.620 1.00 65.69 84 TYR A N 1
ATOM 641 C CA . TYR A 1 84 ? -0.791 -13.750 4.140 1.00 65.69 84 TYR A CA 1
ATOM 642 C C . TYR A 1 84 ? 0.369 -12.819 4.500 1.00 65.69 84 TYR A C 1
ATOM 644 O O . TYR A 1 84 ? 1.382 -13.301 5.017 1.00 65.69 84 TYR A O 1
ATOM 652 N N . GLY A 1 85 ? 0.258 -11.517 4.216 1.00 61.31 85 GLY A N 1
ATOM 653 C CA . GLY A 1 85 ? 1.318 -10.528 4.423 1.00 61.31 85 GLY A CA 1
ATOM 654 C C . GLY A 1 85 ? 2.598 -10.823 3.630 1.00 61.31 85 GLY A C 1
ATOM 655 O O . GLY A 1 85 ? 3.694 -10.521 4.109 1.00 61.31 85 GLY A O 1
ATOM 656 N N . ASN A 1 86 ? 2.491 -11.463 2.457 1.00 63.72 86 ASN A N 1
ATOM 657 C CA . ASN A 1 86 ? 3.637 -11.891 1.647 1.00 63.72 86 ASN A CA 1
ATOM 658 C C . ASN A 1 86 ? 3.508 -11.465 0.170 1.00 63.72 86 ASN A C 1
ATOM 660 O O . ASN A 1 86 ? 2.426 -11.411 -0.400 1.00 63.72 86 ASN A O 1
ATOM 664 N N . GLU A 1 87 ? 4.652 -11.213 -0.477 1.00 70.06 87 GLU A N 1
ATOM 665 C CA . GLU A 1 87 ? 4.739 -10.975 -1.928 1.00 70.06 87 GLU A CA 1
ATOM 666 C C . GLU A 1 87 ? 4.457 -12.274 -2.704 1.00 70.06 87 GLU A C 1
ATOM 668 O O . GLU A 1 87 ? 5.122 -13.293 -2.485 1.00 70.06 87 GLU A O 1
ATOM 673 N N . VAL A 1 88 ? 3.548 -12.215 -3.680 1.00 70.69 88 VAL A N 1
ATOM 674 C CA . VAL A 1 88 ? 3.295 -13.289 -4.647 1.00 70.69 88 VAL A CA 1
ATOM 675 C C . VAL A 1 88 ? 3.924 -12.922 -5.993 1.00 70.69 88 VAL A C 1
ATOM 677 O O . VAL A 1 88 ? 3.801 -11.804 -6.495 1.00 70.69 88 VAL A O 1
ATOM 680 N N . ARG A 1 89 ? 4.628 -13.883 -6.606 1.00 64.75 89 ARG A N 1
ATOM 681 C CA . ARG A 1 89 ? 5.225 -13.737 -7.943 1.00 64.75 89 ARG A CA 1
ATOM 682 C C . ARG A 1 89 ? 4.503 -14.622 -8.944 1.00 64.75 89 ARG A C 1
ATOM 684 O O . ARG A 1 89 ? 4.464 -15.838 -8.767 1.00 64.75 89 ARG A O 1
ATOM 691 N N . PHE A 1 90 ? 4.024 -14.028 -10.029 1.00 63.34 90 PHE A N 1
ATOM 692 C CA . PHE A 1 90 ? 3.478 -14.765 -11.169 1.00 63.34 90 PHE A CA 1
ATOM 693 C C . PHE A 1 90 ? 4.596 -15.108 -12.173 1.00 63.34 90 PHE A C 1
ATOM 695 O O . PHE A 1 90 ? 5.542 -14.332 -12.331 1.00 63.34 90 PHE A O 1
ATOM 702 N N . GLN A 1 91 ? 4.509 -16.277 -12.820 1.00 52.16 91 GLN A N 1
ATOM 703 C CA . GLN A 1 91 ? 5.367 -16.691 -13.947 1.00 52.16 91 GLN A CA 1
ATOM 704 C C . GLN A 1 91 ? 4.602 -16.632 -15.264 1.00 52.16 91 GLN A C 1
ATOM 706 O O . GLN A 1 91 ? 3.409 -17.008 -15.256 1.00 52.16 91 GLN A O 1
#

Secondary structure (DSSP, 8-state):
------SS----S-EEEE-SSSSSS-EEEETTSEEEETTT--EEEE-S---SEEEEE-SSSSSPPEEEEE-STTPPEEEEETTTTEEE---

Radius of gyration: 13.22 Å; chains: 1; bounding box: 30×36×29 Å